Protein AF-A0A1T4MRT7-F1 (afdb_monomer)

Solvent-accessible surface area (backbone atoms only — not comparable to full-atom values): 10245 Å² total; per-residue (Å²): 136,82,89,88,80,88,86,84,88,75,68,72,62,59,55,53,51,51,54,55,52,51,62,65,68,71,64,82,79,72,75,83,68,75,54,68,70,56,38,51,51,45,25,74,75,51,77,41,72,64,36,46,47,61,32,66,77,71,57,81,73,51,102,48,42,47,75,28,47,55,91,71,56,56,69,62,49,41,51,50,53,42,51,28,43,63,68,64,8,32,39,42,36,34,9,27,35,76,45,99,86,70,49,76,43,70,70,28,42,92,77,84,80,55,74,65,59,52,44,71,54,31,61,69,45,43,54,88,84,66,52,71,48,79,48,79,44,73,32,83,52,85,87,38,82,76,50,43,74,25,29,35,41,36,39,41,34,47,61,54,76,92,60,61,75,68,58,70,64,119

Secondary structure (DSSP, 8-state):
--------SSSHHHHHHHHHHHHTTSS--------HHHHHHHHHHS--HHHHHHHHHH---BTTEEEESSPPPHHHHHHHHHHHHHTT-EEEEESEEEPTTS-EEE---S-PPPHHHHHHHHTTTS-TT--EEEEEEE--STT-TTTTT-EEEEEEEPP-GGG-S-----

InterPro domains:
  IPR007421 Schlafen, AlbA_2 domain [PF04326] (63-143)
  IPR038461 Schlafen, AlbA_2 domain superfamily [G3DSA:3.30.950.30] (49-168)

pLDDT: mean 78.86, std 19.44, range [32.16, 96.69]

Sequence (170 aa):
MFFNKEKRGGILLTIKIFIILDHKRMIDIEDDAKPMKDLFYELVTEPTKESFQNFVESTIGEDNIDFKREWIDREELCKLFLAMANSGGGILIFGIAENENGDFEPIGIETLMDSADIQNKIEKYVPASLKYKIYNFCFEDSKYDKLKAKNFQMVLIEDVPEKLPFLSID

Organism: NCBI:txid1121911

Radius of gyration: 26.51 Å; Cα contacts (8 Å, |Δi|>4): 225; chains: 1; bounding box: 105×33×39 Å

Nearest PDB structures (foldseek):
  2xvm-assembly2_B  TM=3.076E-01  e=9.905E-02  Escherichia coli
  2i6g-assembly2_B  TM=3.010E-01  e=1.359E-01  Salmonella enterica subsp. enterica serovar Typhimurium str. LT2
  3m70-assembly1_A  TM=3.177E-01  e=3.736E-01  Haemophilus influenzae
  4dq0-assembly1_A  TM=2.575E-01  e=1.750E-01  Escherichia coli O157:H7 str. Sakai
  4z91-assembly2_G  TM=2.471E-01  e=4.128E+00  Dickeya dadantii 3937

Structure (mmCIF, N/CA/C/O backbone):
data_AF-A0A1T4MRT7-F1
#
_entry.id   AF-A0A1T4MRT7-F1
#
loop_
_atom_site.group_PDB
_atom_site.id
_atom_site.type_symbol
_atom_site.label_atom_id
_atom_site.label_alt_id
_atom_site.label_comp_id
_atom_site.label_asym_id
_atom_site.label_entity_id
_atom_site.label_seq_id
_atom_site.pdbx_PDB_ins_code
_atom_site.Cartn_x
_atom_site.Cartn_y
_atom_site.Cartn_z
_atom_site.occupancy
_atom_site.B_iso_or_equiv
_atom_site.auth_seq_id
_atom_site.auth_comp_id
_atom_site.auth_asym_id
_atom_site.auth_atom_id
_atom_site.pdbx_PDB_model_num
ATOM 1 N N . MET A 1 1 ? 83.863 -21.685 8.196 1.00 38.41 1 MET A N 1
ATOM 2 C CA . MET A 1 1 ? 84.547 -20.413 7.889 1.00 38.41 1 MET A CA 1
ATOM 3 C C . MET A 1 1 ? 83.516 -19.299 8.032 1.00 38.41 1 MET A C 1
ATOM 5 O O . MET A 1 1 ? 82.509 -19.341 7.349 1.00 38.41 1 MET A O 1
ATOM 9 N N . PHE A 1 2 ? 83.722 -18.457 9.046 1.00 32.53 2 PHE A N 1
ATOM 10 C CA . PHE A 1 2 ? 83.248 -17.085 9.283 1.00 32.53 2 PHE A CA 1
ATOM 11 C C . PHE A 1 2 ? 81.942 -16.543 8.655 1.00 32.53 2 PHE A C 1
ATOM 13 O O . PHE A 1 2 ? 81.825 -16.368 7.450 1.00 32.53 2 PHE A O 1
ATOM 20 N N . PHE A 1 3 ? 81.027 -16.176 9.566 1.00 32.16 3 PHE A N 1
ATOM 21 C CA . PHE A 1 3 ? 80.246 -14.931 9.655 1.00 32.16 3 PHE A CA 1
ATOM 22 C C . PHE A 1 3 ? 80.216 -13.979 8.442 1.00 32.16 3 PHE A C 1
ATOM 24 O O . PHE A 1 3 ? 81.239 -13.411 8.072 1.00 32.16 3 PHE A O 1
ATOM 31 N N . ASN A 1 4 ? 79.003 -13.561 8.061 1.00 32.78 4 ASN A N 1
ATOM 32 C CA . ASN A 1 4 ? 78.713 -12.127 8.089 1.00 32.78 4 ASN A CA 1
ATOM 33 C C . ASN A 1 4 ? 77.335 -11.852 8.709 1.00 32.78 4 ASN A C 1
ATOM 35 O O . ASN A 1 4 ? 76.371 -12.591 8.517 1.00 32.78 4 ASN A O 1
ATOM 39 N N . LYS A 1 5 ? 77.318 -10.819 9.543 1.00 40.12 5 LYS A N 1
ATOM 40 C CA . LYS A 1 5 ? 76.326 -10.445 10.540 1.00 40.12 5 LYS A CA 1
ATOM 41 C C . LYS A 1 5 ? 75.582 -9.207 10.019 1.00 40.12 5 LYS A C 1
ATOM 43 O O . LYS A 1 5 ? 76.209 -8.284 9.522 1.00 40.12 5 LYS A O 1
ATOM 48 N N . GLU A 1 6 ? 74.273 -9.176 10.260 1.00 37.00 6 GLU A N 1
ATOM 49 C CA . GLU A 1 6 ? 73.538 -7.976 10.696 1.00 37.00 6 GLU A CA 1
ATOM 50 C C . GLU A 1 6 ? 73.256 -6.835 9.691 1.00 37.00 6 GLU A C 1
ATOM 52 O O . GLU A 1 6 ? 74.056 -5.929 9.502 1.00 37.00 6 GLU A O 1
ATOM 57 N N . LYS A 1 7 ? 72.003 -6.778 9.211 1.00 37.31 7 LYS A N 1
ATOM 58 C CA . LYS A 1 7 ? 71.122 -5.609 9.419 1.00 37.31 7 LYS A CA 1
ATOM 59 C C . LYS A 1 7 ? 69.679 -6.074 9.632 1.00 37.31 7 LYS A C 1
ATOM 61 O O . LYS A 1 7 ? 68.904 -6.254 8.698 1.00 37.31 7 LYS A O 1
ATOM 66 N N . ARG A 1 8 ? 69.330 -6.286 10.904 1.00 46.22 8 ARG A N 1
ATOM 67 C CA . ARG A 1 8 ? 67.945 -6.226 11.386 1.00 46.22 8 ARG A CA 1
ATOM 68 C C . ARG A 1 8 ? 67.560 -4.751 11.510 1.00 46.22 8 ARG A C 1
ATOM 70 O O . ARG A 1 8 ? 68.363 -3.960 11.990 1.00 46.22 8 ARG A O 1
ATOM 77 N N . GLY A 1 9 ? 66.327 -4.416 11.140 1.00 43.44 9 GLY A N 1
ATOM 78 C CA . GLY A 1 9 ? 65.717 -3.111 11.415 1.00 43.44 9 GLY A CA 1
ATOM 79 C C . GLY A 1 9 ? 65.446 -2.308 10.149 1.00 43.44 9 GLY A C 1
ATOM 80 O O . GLY A 1 9 ? 66.286 -1.535 9.711 1.00 43.44 9 GLY A O 1
ATOM 81 N N . GLY A 1 10 ? 64.264 -2.487 9.558 1.00 41.84 10 GLY A N 1
ATOM 82 C CA . GLY A 1 10 ? 63.826 -1.624 8.455 1.00 41.84 10 GLY A CA 1
ATOM 83 C C . GLY A 1 10 ? 62.584 -2.086 7.699 1.00 41.84 10 GLY A C 1
ATOM 84 O O . GLY A 1 10 ? 61.907 -1.260 7.109 1.00 41.84 10 GLY A O 1
ATOM 85 N N . ILE A 1 11 ? 62.238 -3.377 7.745 1.00 40.44 11 ILE A N 1
ATOM 86 C CA . ILE A 1 11 ? 61.137 -3.915 6.919 1.00 40.44 11 ILE A CA 1
ATOM 87 C C . ILE A 1 11 ? 59.848 -4.122 7.735 1.00 40.44 11 ILE A C 1
ATOM 89 O O . ILE A 1 11 ? 58.750 -4.100 7.191 1.00 40.44 11 ILE A O 1
ATOM 93 N N . LEU A 1 12 ? 59.947 -4.238 9.067 1.00 37.41 12 LEU A N 1
ATOM 94 C CA . LEU A 1 12 ? 58.776 -4.484 9.918 1.00 37.41 12 LEU A CA 1
ATOM 95 C C . LEU A 1 12 ? 57.965 -3.214 10.249 1.00 37.41 12 LEU A C 1
ATOM 97 O O . LEU A 1 12 ? 56.791 -3.324 10.591 1.00 37.41 12 LEU A O 1
ATOM 101 N N . LEU A 1 13 ? 58.556 -2.015 10.139 1.00 40.50 13 LEU A N 1
ATOM 102 C CA . LEU A 1 13 ? 57.834 -0.754 10.381 1.00 40.50 13 LEU A CA 1
ATOM 103 C C . LEU A 1 13 ? 56.992 -0.321 9.172 1.00 40.50 13 LEU A C 1
ATOM 105 O O . LEU A 1 13 ? 55.879 0.162 9.358 1.00 40.50 13 LEU A O 1
ATOM 109 N N . THR A 1 14 ? 57.470 -0.557 7.948 1.00 38.84 14 THR A N 1
ATOM 110 C CA . THR A 1 14 ? 56.738 -0.191 6.725 1.00 38.84 14 THR A CA 1
ATOM 111 C C . THR A 1 1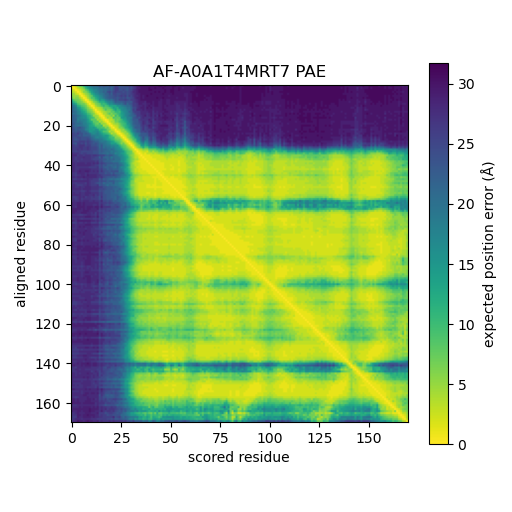4 ? 55.469 -1.028 6.550 1.00 38.84 14 THR A C 1
ATOM 113 O O . THR A 1 14 ? 54.431 -0.489 6.182 1.00 38.84 14 THR A O 1
ATOM 116 N N . ILE A 1 15 ? 55.507 -2.318 6.909 1.00 41.66 15 ILE A N 1
ATOM 117 C CA . ILE A 1 15 ? 54.327 -3.197 6.834 1.00 41.66 15 ILE A CA 1
ATOM 118 C C . ILE A 1 15 ? 53.305 -2.841 7.928 1.00 41.66 15 ILE A C 1
ATOM 120 O O . ILE A 1 15 ? 52.103 -2.862 7.677 1.00 41.66 15 ILE A O 1
ATOM 124 N N . LYS A 1 16 ? 53.755 -2.424 9.122 1.00 38.97 16 LYS A N 1
ATOM 125 C CA . LYS A 1 16 ? 52.843 -1.962 10.183 1.00 38.97 16 LYS A CA 1
ATOM 126 C C . LYS A 1 16 ? 52.133 -0.655 9.824 1.00 38.97 16 LYS A C 1
ATOM 128 O O . LYS A 1 16 ? 50.961 -0.513 10.144 1.00 38.97 16 LYS A O 1
ATOM 133 N N . ILE A 1 17 ? 52.810 0.274 9.149 1.00 39.03 17 ILE A N 1
ATOM 134 C CA . ILE A 1 17 ? 52.194 1.531 8.699 1.00 39.03 17 ILE 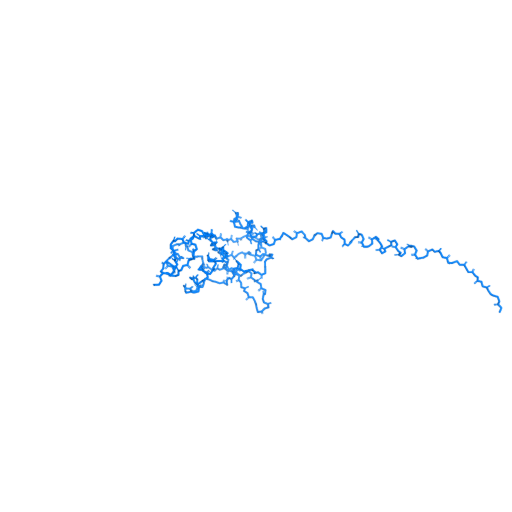A CA 1
ATOM 135 C C . ILE A 1 17 ? 51.171 1.271 7.586 1.00 39.03 17 ILE A C 1
ATOM 137 O O . ILE A 1 17 ? 50.108 1.879 7.620 1.00 39.03 17 ILE A O 1
ATOM 141 N N . PHE A 1 18 ? 51.433 0.331 6.670 1.00 39.06 18 PHE A N 1
ATOM 142 C CA . PHE A 1 18 ? 50.475 -0.025 5.617 1.00 39.06 18 PHE A CA 1
ATOM 143 C C . PHE A 1 18 ? 49.203 -0.664 6.193 1.00 39.06 18 PHE A C 1
ATOM 145 O O . PHE A 1 18 ? 48.112 -0.225 5.866 1.00 39.06 18 PHE A O 1
ATOM 152 N N . ILE A 1 19 ? 49.330 -1.596 7.148 1.00 45.28 19 ILE A N 1
ATOM 153 C CA . ILE A 1 19 ? 48.163 -2.219 7.801 1.00 45.28 19 ILE A CA 1
ATOM 154 C C . ILE A 1 19 ? 47.372 -1.196 8.633 1.00 45.28 19 ILE A C 1
ATOM 156 O O . ILE A 1 19 ? 46.148 -1.236 8.639 1.00 45.28 19 ILE A O 1
ATOM 160 N N . ILE A 1 20 ? 48.036 -0.251 9.309 1.00 48.62 20 ILE A N 1
ATOM 161 C CA . ILE A 1 20 ? 47.340 0.789 10.090 1.00 48.62 20 ILE A CA 1
ATOM 162 C C . ILE A 1 20 ? 46.677 1.836 9.174 1.00 48.62 20 ILE A C 1
ATOM 164 O O . ILE A 1 20 ? 45.614 2.342 9.521 1.00 48.62 20 ILE A O 1
ATOM 168 N N . LEU A 1 21 ? 47.257 2.150 8.008 1.00 44.59 21 LEU A N 1
ATOM 169 C CA . LEU A 1 21 ? 46.643 3.036 7.007 1.00 44.59 21 LEU A CA 1
ATOM 170 C C . LEU A 1 21 ? 45.475 2.372 6.268 1.00 44.59 21 LEU A C 1
ATOM 172 O O . LEU A 1 21 ? 44.489 3.056 6.007 1.00 44.59 21 LEU A O 1
ATOM 176 N N . ASP A 1 22 ? 45.549 1.067 5.992 1.00 46.66 22 ASP A N 1
ATOM 177 C CA . ASP A 1 22 ? 44.431 0.301 5.424 1.00 46.66 22 ASP A CA 1
ATOM 178 C C . ASP A 1 22 ? 43.286 0.151 6.429 1.00 46.66 22 ASP A C 1
ATOM 180 O O . ASP A 1 22 ? 42.127 0.359 6.083 1.00 46.66 22 ASP A O 1
ATOM 184 N N . HIS A 1 23 ? 43.586 -0.077 7.714 1.00 45.00 23 HIS A N 1
ATOM 185 C CA . HIS A 1 23 ? 42.534 -0.167 8.731 1.00 45.00 23 HIS A CA 1
ATOM 186 C C . HIS A 1 23 ? 41.839 1.178 9.000 1.00 45.00 23 HIS A C 1
ATOM 188 O O . HIS A 1 23 ? 40.700 1.199 9.462 1.00 45.00 23 HIS A O 1
ATOM 194 N N . LYS A 1 24 ? 42.5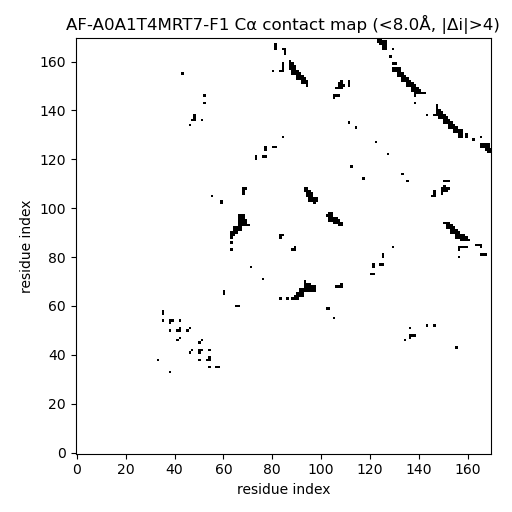08 2.297 8.684 1.00 42.16 24 LYS A N 1
ATOM 195 C CA . LYS A 1 24 ? 41.955 3.659 8.761 1.00 42.16 24 LYS A CA 1
ATOM 196 C C . LYS A 1 24 ? 41.211 4.087 7.485 1.00 42.16 24 LYS A C 1
ATOM 198 O O . LYS A 1 24 ? 40.634 5.165 7.476 1.00 42.16 24 LYS A O 1
ATOM 203 N N . ARG A 1 25 ? 41.223 3.254 6.434 1.00 39.31 25 ARG A N 1
ATOM 204 C CA . ARG A 1 25 ? 40.415 3.372 5.202 1.00 39.31 25 ARG A CA 1
ATOM 205 C C . ARG A 1 25 ? 39.318 2.298 5.112 1.00 39.31 25 ARG A C 1
ATOM 207 O O . ARG A 1 25 ? 38.817 2.018 4.031 1.00 39.31 25 ARG A O 1
ATOM 214 N N . MET A 1 26 ? 38.968 1.676 6.237 1.00 37.62 26 MET A N 1
ATOM 215 C CA . MET A 1 26 ? 37.882 0.689 6.343 1.00 37.62 26 MET A CA 1
ATOM 216 C C . MET A 1 26 ? 36.761 1.138 7.290 1.00 37.62 26 MET A C 1
ATOM 218 O O . MET A 1 26 ? 35.944 0.333 7.721 1.00 37.62 26 MET A O 1
ATOM 222 N N . ILE A 1 27 ? 36.721 2.425 7.619 1.00 47.44 27 ILE A N 1
ATOM 223 C CA . ILE A 1 27 ? 35.601 3.076 8.297 1.00 47.44 27 ILE A CA 1
ATOM 224 C C . ILE A 1 27 ? 35.278 4.274 7.400 1.00 47.44 27 ILE A C 1
ATOM 226 O O . ILE A 1 27 ? 36.211 4.952 6.976 1.00 47.44 27 ILE A O 1
ATOM 230 N N . ASP A 1 28 ? 34.005 4.447 7.058 1.00 42.12 28 ASP A N 1
ATOM 231 C CA . ASP A 1 28 ? 33.447 5.397 6.077 1.00 42.12 28 ASP A CA 1
ATOM 232 C C . ASP A 1 28 ? 33.314 4.863 4.634 1.00 42.12 28 ASP A C 1
ATOM 234 O O . ASP A 1 28 ? 33.520 5.577 3.655 1.00 42.12 28 ASP A O 1
ATOM 238 N N . ILE A 1 29 ? 32.882 3.607 4.481 1.00 47.62 29 ILE A N 1
ATOM 239 C CA . ILE A 1 29 ? 31.761 3.395 3.556 1.00 47.62 29 ILE A CA 1
ATOM 240 C C . ILE A 1 29 ? 30.530 3.559 4.444 1.00 47.62 29 ILE A C 1
ATOM 242 O O . ILE A 1 29 ? 30.073 2.594 5.054 1.00 47.62 29 ILE A O 1
ATOM 246 N N . GLU A 1 30 ? 30.077 4.800 4.630 1.00 48.84 30 GLU A N 1
ATOM 247 C CA . GLU A 1 30 ? 28.680 5.005 4.996 1.00 48.84 30 GLU A CA 1
ATOM 248 C C . GLU A 1 30 ? 27.882 4.395 3.846 1.00 48.84 30 GLU A C 1
ATOM 250 O O . GLU A 1 30 ? 27.901 4.879 2.715 1.00 48.84 30 GLU A O 1
ATOM 255 N N . ASP A 1 31 ? 27.279 3.243 4.118 1.00 50.62 31 ASP A N 1
ATOM 256 C CA . ASP A 1 31 ? 26.139 2.777 3.355 1.00 50.62 31 ASP A CA 1
ATOM 257 C C . ASP A 1 31 ? 25.058 3.839 3.590 1.00 50.62 31 ASP A C 1
ATOM 259 O O . ASP A 1 31 ? 24.351 3.809 4.593 1.00 50.62 31 ASP A O 1
ATOM 263 N N . ASP A 1 32 ? 25.015 4.856 2.726 1.00 54.06 32 ASP A N 1
ATOM 264 C CA . ASP A 1 32 ? 24.070 5.990 2.738 1.00 54.06 32 ASP A CA 1
ATOM 265 C C . ASP A 1 32 ? 22.623 5.522 2.426 1.00 54.06 32 ASP A C 1
ATOM 267 O O . ASP A 1 32 ? 21.778 6.259 1.915 1.00 54.06 32 ASP A O 1
ATOM 271 N N . ALA A 1 33 ? 22.332 4.243 2.678 1.00 63.75 33 ALA A N 1
ATOM 272 C CA . ALA A 1 33 ? 21.019 3.653 2.573 1.00 63.75 33 ALA A CA 1
ATOM 273 C C . ALA A 1 33 ? 20.158 4.205 3.711 1.00 63.75 33 ALA A C 1
ATOM 275 O O . ALA A 1 33 ? 20.373 3.905 4.891 1.00 63.75 33 ALA A O 1
ATOM 276 N N . LYS A 1 34 ? 19.164 5.026 3.354 1.00 73.94 34 LYS A N 1
ATOM 277 C CA . LYS A 1 34 ? 18.173 5.510 4.317 1.00 73.94 34 LYS A CA 1
ATOM 278 C C . LYS A 1 34 ? 17.550 4.317 5.057 1.00 73.94 34 LYS A C 1
ATOM 280 O O . LYS A 1 34 ? 17.116 3.365 4.403 1.00 73.94 34 LYS A O 1
ATOM 285 N N . PRO A 1 35 ? 17.452 4.361 6.397 1.00 83.00 35 PRO A N 1
ATOM 286 C CA . PRO A 1 35 ? 16.748 3.344 7.164 1.00 83.00 35 PRO A CA 1
ATOM 287 C C . PRO A 1 35 ? 15.327 3.117 6.633 1.00 83.00 35 PRO A C 1
ATOM 289 O O . PRO A 1 35 ? 14.630 4.071 6.289 1.00 83.00 35 PRO A O 1
ATOM 292 N N . MET A 1 36 ? 14.854 1.867 6.639 1.00 82.44 36 MET A N 1
ATOM 293 C CA . MET A 1 36 ? 13.516 1.522 6.130 1.00 82.44 36 MET A CA 1
ATOM 294 C C . MET A 1 36 ? 12.396 2.349 6.774 1.00 82.44 36 MET A C 1
ATOM 296 O O . MET A 1 36 ? 11.469 2.793 6.102 1.00 82.44 36 MET A O 1
ATOM 300 N N . LYS A 1 37 ? 12.522 2.631 8.074 1.00 83.12 37 LYS A N 1
ATOM 301 C CA . LYS A 1 37 ? 11.575 3.476 8.814 1.00 83.12 37 LYS A CA 1
ATOM 302 C C . LYS A 1 37 ? 11.494 4.902 8.273 1.00 83.12 37 LYS A C 1
ATOM 304 O O . LYS A 1 37 ? 10.406 5.471 8.270 1.00 83.12 37 LYS A O 1
ATOM 309 N N . ASP A 1 38 ? 12.608 5.455 7.804 1.00 86.75 38 ASP A N 1
ATOM 310 C CA . ASP A 1 38 ? 12.650 6.805 7.243 1.00 86.75 38 ASP A CA 1
ATOM 311 C C . ASP A 1 38 ? 11.991 6.815 5.862 1.00 86.75 38 ASP A C 1
ATOM 313 O O . ASP A 1 38 ? 11.159 7.676 5.589 1.00 86.75 38 ASP A O 1
ATOM 317 N N . LEU A 1 39 ? 12.265 5.803 5.029 1.00 87.94 39 LEU A N 1
ATOM 318 C CA . LEU A 1 39 ? 11.595 5.625 3.735 1.00 87.94 39 LEU A CA 1
ATOM 319 C C . LEU A 1 39 ? 10.084 5.425 3.890 1.00 87.94 39 LEU A C 1
ATOM 321 O O . LEU A 1 39 ? 9.301 6.020 3.151 1.00 87.94 39 LEU A O 1
ATOM 325 N N . PHE A 1 40 ? 9.666 4.620 4.869 1.00 88.00 40 PHE A N 1
ATOM 326 C CA . PHE A 1 40 ? 8.258 4.438 5.206 1.00 88.00 40 PHE A CA 1
ATOM 327 C C . PHE A 1 40 ? 7.624 5.762 5.640 1.00 88.00 40 PHE A C 1
ATOM 329 O O . PHE A 1 40 ? 6.582 6.142 5.109 1.00 88.00 40 PHE A O 1
ATOM 336 N N . TYR A 1 41 ? 8.263 6.494 6.561 1.00 88.38 41 TYR A N 1
ATOM 337 C CA . TYR A 1 41 ? 7.768 7.783 7.044 1.00 88.38 41 TYR A CA 1
ATOM 338 C C . TYR A 1 41 ? 7.645 8.818 5.916 1.00 88.38 41 TYR A C 1
ATOM 340 O O . TYR A 1 41 ? 6.630 9.513 5.826 1.00 88.38 41 TYR A O 1
ATOM 348 N N . GLU A 1 42 ? 8.641 8.895 5.033 1.00 91.06 42 GLU A N 1
ATOM 349 C CA . GLU A 1 42 ? 8.618 9.744 3.840 1.00 91.06 42 GLU A CA 1
ATOM 350 C C . GLU A 1 42 ? 7.457 9.367 2.913 1.00 91.06 42 GLU A C 1
ATOM 352 O O . GLU A 1 42 ? 6.690 10.243 2.513 1.00 91.06 42 GLU A O 1
ATOM 357 N N . LEU A 1 43 ? 7.268 8.074 2.626 1.00 92.44 43 LEU A N 1
ATOM 358 C CA . LEU A 1 43 ? 6.191 7.594 1.761 1.00 92.44 43 LEU A CA 1
ATOM 359 C C . LEU A 1 43 ? 4.799 7.908 2.328 1.00 92.44 43 LEU A C 1
ATOM 361 O O . LEU A 1 43 ? 3.928 8.359 1.586 1.00 92.44 43 LEU A O 1
ATOM 365 N N . VAL A 1 44 ? 4.564 7.682 3.625 1.00 90.38 44 VAL A N 1
ATOM 366 C CA . VAL A 1 44 ? 3.235 7.910 4.226 1.00 90.38 44 VAL A CA 1
ATOM 367 C C . VAL A 1 44 ? 2.933 9.390 4.465 1.00 90.38 44 VAL A C 1
ATOM 369 O O . VAL A 1 44 ? 1.764 9.779 4.445 1.00 90.38 44 VAL A O 1
ATOM 372 N N . THR A 1 45 ? 3.964 10.217 4.671 1.00 90.12 45 THR A N 1
ATOM 373 C CA . THR A 1 45 ? 3.817 11.670 4.858 1.00 90.12 45 THR A CA 1
ATOM 374 C C . THR A 1 45 ? 3.642 12.384 3.521 1.00 90.12 45 THR A C 1
ATOM 376 O O . THR A 1 45 ? 2.760 13.234 3.388 1.00 90.12 45 THR A O 1
ATOM 379 N N . GLU A 1 46 ? 4.456 12.029 2.524 1.00 91.69 46 GLU A N 1
ATOM 380 C CA . GLU A 1 46 ? 4.463 12.645 1.198 1.00 91.69 46 GLU A CA 1
ATOM 381 C C . GLU A 1 46 ? 4.530 11.568 0.091 1.00 91.69 46 GLU A C 1
ATOM 383 O O . GLU A 1 46 ? 5.599 11.278 -0.459 1.00 91.69 46 GLU A O 1
ATOM 388 N N . PRO A 1 47 ? 3.383 10.951 -0.261 1.00 92.75 47 PRO A N 1
ATOM 389 C CA . PRO A 1 47 ? 3.308 9.866 -1.238 1.00 92.75 47 PRO A CA 1
ATOM 390 C C . PRO A 1 47 ? 3.453 10.393 -2.671 1.00 92.75 47 PRO A C 1
ATOM 392 O O . PRO A 1 47 ? 2.481 10.669 -3.377 1.00 92.75 47 PRO A O 1
ATOM 395 N N . THR A 1 48 ? 4.699 10.522 -3.113 1.00 93.50 48 THR A N 1
ATOM 396 C CA . THR A 1 48 ? 5.102 10.942 -4.457 1.00 93.50 48 THR A CA 1
ATOM 397 C C . THR A 1 48 ? 5.655 9.752 -5.233 1.00 93.50 48 THR A C 1
ATOM 399 O O . THR A 1 48 ? 5.964 8.705 -4.671 1.00 93.50 48 THR A O 1
ATOM 402 N N . LYS A 1 49 ? 5.816 9.901 -6.553 1.00 91.62 49 LYS A N 1
ATOM 403 C CA . LYS A 1 49 ? 6.461 8.862 -7.376 1.00 91.62 49 LYS A CA 1
ATOM 404 C C . LYS A 1 49 ? 7.895 8.567 -6.920 1.00 91.62 49 LYS A C 1
ATOM 406 O O . LYS A 1 49 ? 8.328 7.427 -7.018 1.00 91.62 49 LYS A O 1
ATOM 411 N N . GLU A 1 50 ? 8.607 9.583 -6.434 1.00 90.25 50 GLU A N 1
ATOM 412 C CA . GLU A 1 50 ? 9.985 9.465 -5.949 1.00 90.25 50 GLU A CA 1
ATOM 413 C C . GLU A 1 50 ? 10.045 8.744 -4.600 1.00 90.25 50 GLU A C 1
ATOM 415 O O . GLU A 1 50 ? 10.779 7.767 -4.474 1.00 90.25 50 GLU A O 1
ATOM 420 N N . SER A 1 51 ? 9.227 9.149 -3.620 1.00 91.31 51 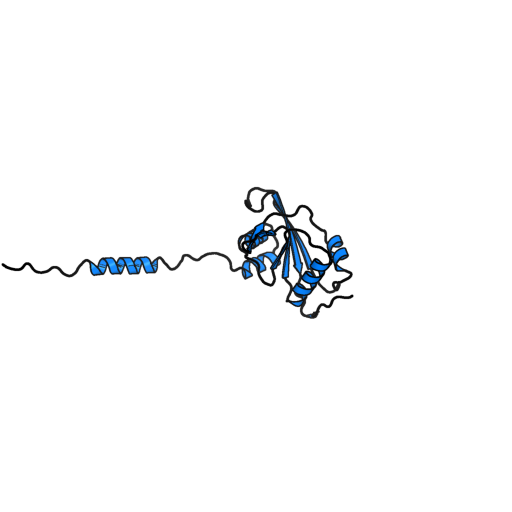SER A N 1
ATOM 421 C CA . SER A 1 51 ? 9.194 8.464 -2.319 1.00 91.31 51 SER A CA 1
ATOM 422 C C . SER A 1 51 ? 8.727 7.013 -2.452 1.00 91.31 51 SER A C 1
ATOM 424 O O . SER A 1 51 ? 9.301 6.126 -1.824 1.00 91.31 51 SER A O 1
ATOM 426 N N . PHE A 1 52 ? 7.769 6.742 -3.345 1.00 93.06 52 PHE A N 1
ATOM 427 C CA . PHE A 1 52 ? 7.349 5.379 -3.672 1.00 93.06 52 PHE A CA 1
ATOM 428 C C . PHE A 1 52 ? 8.467 4.556 -4.315 1.00 93.06 52 PHE A C 1
ATOM 430 O O . PHE A 1 52 ? 8.683 3.415 -3.915 1.00 93.06 52 PHE A O 1
ATOM 437 N N . GLN A 1 53 ? 9.194 5.113 -5.290 1.00 89.75 53 GLN A N 1
ATOM 438 C CA . GLN A 1 53 ? 10.313 4.405 -5.910 1.00 89.75 53 GLN A CA 1
ATOM 439 C C . GLN A 1 53 ? 11.380 4.050 -4.874 1.00 89.75 53 GLN A C 1
ATOM 441 O O . GLN A 1 53 ? 11.750 2.882 -4.768 1.00 89.75 53 GLN A O 1
ATOM 446 N N . ASN A 1 54 ? 11.841 5.043 -4.107 1.00 88.69 54 ASN A N 1
ATOM 447 C CA . ASN A 1 54 ? 12.884 4.851 -3.103 1.00 88.69 54 ASN A CA 1
ATOM 448 C C . ASN A 1 54 ? 12.487 3.761 -2.101 1.00 88.69 54 ASN A C 1
ATOM 450 O O . ASN A 1 54 ? 13.310 2.931 -1.721 1.00 88.69 54 ASN A O 1
ATOM 454 N N . PHE A 1 55 ? 11.211 3.731 -1.716 1.00 90.12 55 PHE A N 1
ATOM 455 C CA . PHE A 1 55 ? 10.665 2.713 -0.833 1.00 90.12 55 PHE A CA 1
ATOM 456 C C . PHE A 1 55 ? 10.656 1.309 -1.465 1.00 90.12 55 PHE A C 1
ATOM 458 O O . PHE A 1 55 ? 11.209 0.375 -0.888 1.00 90.12 55 PHE A O 1
ATOM 465 N N . VAL A 1 56 ? 10.077 1.149 -2.661 1.00 88.25 56 VAL A N 1
ATOM 466 C CA . VAL A 1 56 ? 9.949 -0.161 -3.332 1.00 88.25 56 VAL A CA 1
ATOM 467 C C . VAL A 1 56 ? 11.304 -0.753 -3.717 1.00 88.25 56 VAL A C 1
ATOM 469 O O . VAL A 1 56 ? 11.474 -1.966 -3.672 1.00 88.25 56 VAL A O 1
ATOM 472 N N . GLU A 1 57 ? 12.282 0.076 -4.084 1.00 84.12 57 GLU A N 1
ATOM 473 C CA . GLU A 1 57 ? 13.623 -0.399 -4.447 1.00 84.12 57 GLU A CA 1
ATOM 474 C C . GLU A 1 57 ? 14.469 -0.818 -3.239 1.00 84.12 57 GLU A C 1
ATOM 476 O O . GLU A 1 57 ? 15.415 -1.587 -3.414 1.00 84.12 57 GLU A O 1
ATOM 481 N N . SER A 1 58 ? 14.128 -0.345 -2.037 1.00 78.69 58 SER A N 1
ATOM 482 C CA . SER A 1 58 ? 14.918 -0.574 -0.822 1.00 78.69 58 SER A CA 1
ATOM 483 C C . SER A 1 58 ? 14.335 -1.640 0.103 1.00 78.69 58 SER A C 1
ATOM 485 O O . SER A 1 58 ? 15.007 -2.048 1.049 1.00 78.69 58 SER A O 1
ATOM 487 N N . THR A 1 59 ? 13.078 -2.048 -0.094 1.00 72.31 59 THR A N 1
ATOM 488 C CA . THR A 1 59 ? 12.374 -2.868 0.896 1.00 72.31 59 THR A CA 1
ATOM 489 C C . THR A 1 59 ? 12.369 -4.359 0.599 1.00 72.31 59 THR A C 1
ATOM 491 O O . THR A 1 59 ? 12.391 -4.796 -0.548 1.00 72.31 59 THR A O 1
ATOM 494 N N . ILE A 1 60 ? 12.306 -5.128 1.684 1.00 65.75 60 ILE A N 1
ATOM 495 C CA . ILE A 1 60 ? 12.282 -6.596 1.711 1.00 65.75 60 ILE A CA 1
ATOM 496 C C . ILE A 1 60 ? 10.990 -7.138 2.349 1.00 65.75 60 ILE A 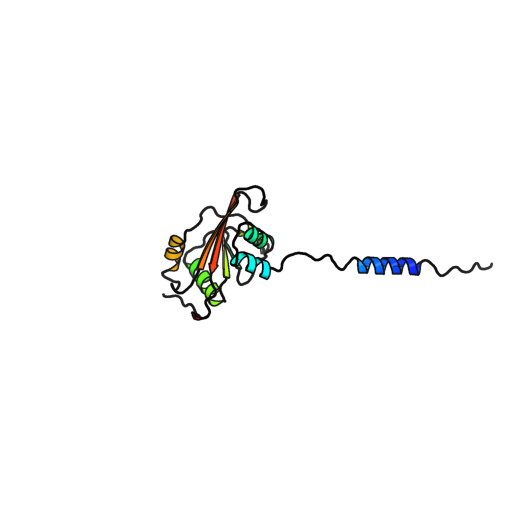C 1
ATOM 498 O O . ILE A 1 60 ? 10.950 -8.295 2.747 1.00 65.75 60 ILE A O 1
ATOM 502 N N . GLY A 1 61 ? 9.949 -6.304 2.465 1.00 61.69 61 GLY A N 1
ATOM 503 C CA . GLY A 1 61 ? 8.732 -6.616 3.224 1.00 61.69 61 GLY A CA 1
ATOM 504 C C . GLY A 1 61 ? 8.950 -6.486 4.738 1.00 61.69 61 GLY A C 1
ATOM 505 O O . GLY A 1 61 ? 9.974 -6.909 5.269 1.00 61.69 61 GLY A O 1
ATOM 506 N N . GLU A 1 62 ? 7.998 -5.878 5.450 1.00 70.00 62 GLU A N 1
ATOM 507 C CA . GLU A 1 62 ? 7.992 -5.808 6.923 1.00 70.00 62 GLU A CA 1
ATOM 508 C C . GLU A 1 62 ? 6.582 -6.097 7.460 1.00 70.00 62 GLU A C 1
ATOM 510 O O . GLU A 1 62 ? 5.613 -6.043 6.711 1.00 70.00 62 GLU A O 1
ATOM 515 N N . ASP A 1 63 ? 6.438 -6.317 8.771 1.00 70.25 63 ASP A N 1
ATOM 516 C CA . ASP A 1 63 ? 5.166 -6.693 9.417 1.00 70.25 63 ASP A CA 1
ATOM 517 C C . ASP A 1 63 ? 3.979 -5.742 9.121 1.00 70.25 63 ASP A C 1
ATOM 519 O O . ASP A 1 63 ? 2.826 -6.171 9.139 1.00 70.25 63 ASP A O 1
ATOM 523 N N . ASN A 1 64 ? 4.245 -4.463 8.817 1.00 82.06 64 ASN A N 1
ATOM 524 C CA . ASN A 1 64 ? 3.225 -3.439 8.523 1.00 82.06 64 ASN A CA 1
ATOM 525 C C . ASN A 1 64 ? 3.118 -3.085 7.027 1.00 82.06 64 ASN A C 1
ATOM 527 O O . ASN A 1 64 ? 2.468 -2.099 6.662 1.00 82.06 64 ASN A O 1
ATOM 531 N N . ILE A 1 65 ? 3.798 -3.843 6.167 1.00 89.38 65 ILE A N 1
ATOM 532 C CA . ILE A 1 65 ? 3.884 -3.624 4.725 1.00 89.38 65 ILE A CA 1
ATOM 533 C C . ILE A 1 65 ? 3.563 -4.949 4.042 1.00 89.38 65 ILE A C 1
ATOM 535 O O . ILE A 1 65 ? 4.343 -5.891 4.119 1.00 89.38 65 ILE A O 1
ATOM 539 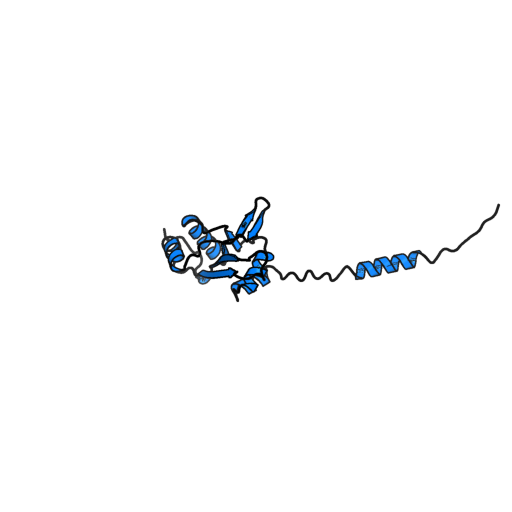N N . ASP A 1 66 ? 2.441 -5.008 3.334 1.00 91.50 66 ASP A N 1
ATOM 540 C CA . ASP A 1 66 ? 2.074 -6.199 2.570 1.00 91.50 66 ASP A CA 1
ATOM 541 C C . ASP A 1 66 ? 2.113 -5.913 1.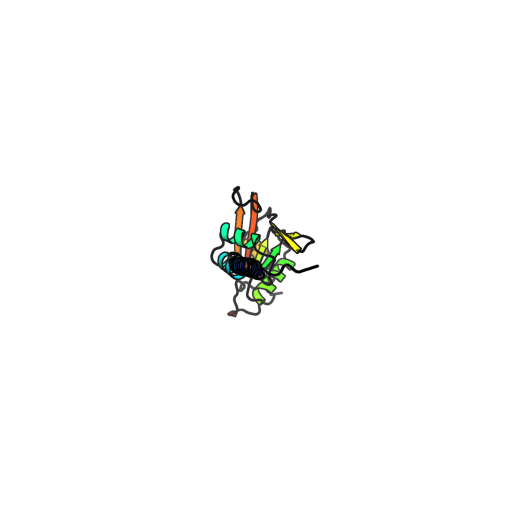067 1.00 91.50 66 ASP A C 1
ATOM 543 O O . ASP A 1 66 ? 1.660 -4.861 0.593 1.00 91.50 66 ASP A O 1
ATOM 547 N N . PHE A 1 67 ? 2.660 -6.865 0.313 1.00 92.81 67 PHE A N 1
ATOM 548 C CA . PHE A 1 67 ? 2.813 -6.779 -1.133 1.00 92.81 67 PHE A CA 1
ATOM 549 C C . PHE A 1 67 ? 1.879 -7.744 -1.828 1.00 92.81 67 PHE A C 1
ATOM 551 O O . PHE A 1 67 ? 1.807 -8.928 -1.505 1.00 92.81 67 PHE A O 1
ATOM 558 N N . LYS A 1 68 ? 1.173 -7.240 -2.838 1.00 94.25 68 LYS A N 1
ATOM 559 C CA . LYS A 1 68 ? 0.299 -8.057 -3.668 1.00 94.25 68 LYS A CA 1
ATOM 560 C C . LYS A 1 68 ? 0.610 -7.849 -5.131 1.00 94.25 68 LYS A C 1
ATOM 562 O O . LYS A 1 68 ? 0.754 -6.728 -5.622 1.00 94.25 68 LYS A O 1
ATOM 567 N N . ARG A 1 69 ? 0.627 -8.966 -5.851 1.00 94.88 69 ARG A N 1
ATOM 568 C CA . ARG A 1 69 ? 0.770 -8.985 -7.304 1.00 94.88 69 ARG A CA 1
ATOM 569 C C . ARG A 1 69 ? -0.339 -8.167 -7.967 1.00 94.88 69 ARG A C 1
ATOM 571 O O . ARG A 1 69 ? -0.072 -7.330 -8.820 1.00 94.88 69 ARG A O 1
ATOM 578 N N . GLU A 1 70 ? -1.573 -8.410 -7.543 1.00 95.62 70 GLU A N 1
ATOM 579 C CA . GLU A 1 70 ? -2.798 -7.853 -8.107 1.00 95.62 70 GLU A CA 1
ATOM 580 C C . GLU A 1 70 ? -3.871 -7.689 -7.024 1.00 95.62 70 GLU A C 1
ATOM 582 O O . GLU A 1 70 ? -3.687 -8.104 -5.878 1.00 95.62 70 GLU A O 1
ATOM 587 N N . TRP A 1 71 ? -4.993 -7.067 -7.385 1.00 95.38 71 TRP A N 1
ATOM 588 C CA . TRP A 1 71 ? -6.130 -6.920 -6.485 1.00 95.38 71 TRP A CA 1
ATOM 589 C C . TRP A 1 71 ? -6.688 -8.278 -6.060 1.00 95.38 71 TRP A C 1
ATOM 591 O O . TRP A 1 71 ? -7.177 -9.052 -6.879 1.00 95.38 71 TRP A O 1
ATOM 601 N N . ILE A 1 72 ? -6.667 -8.515 -4.754 1.00 94.25 72 ILE A N 1
ATOM 602 C CA . ILE A 1 72 ? -7.174 -9.731 -4.120 1.00 94.25 72 ILE A CA 1
ATOM 603 C C . ILE A 1 72 ? -8.702 -9.734 -3.995 1.00 94.25 72 ILE A C 1
ATOM 605 O O . ILE A 1 72 ? -9.397 -8.727 -4.221 1.00 94.25 72 ILE A O 1
ATOM 609 N N . ASP A 1 73 ? -9.232 -10.899 -3.630 1.00 93.50 73 ASP A N 1
ATOM 610 C CA . ASP A 1 73 ? -10.655 -11.063 -3.386 1.00 93.50 73 ASP A CA 1
ATOM 611 C C . ASP A 1 73 ? -11.131 -10.285 -2.148 1.00 93.50 73 ASP A C 1
ATOM 613 O O . ASP A 1 73 ? -10.362 -9.738 -1.355 1.00 93.50 73 ASP A O 1
ATOM 617 N N . ARG A 1 74 ? -12.456 -10.196 -2.011 1.00 92.56 74 ARG A N 1
ATOM 618 C CA . ARG A 1 74 ? -13.095 -9.437 -0.936 1.00 92.56 74 ARG A CA 1
ATOM 619 C C . ARG A 1 74 ? -12.707 -9.953 0.448 1.00 92.56 74 ARG A C 1
ATOM 621 O O . ARG A 1 74 ? -12.491 -9.140 1.342 1.00 92.56 74 ARG A O 1
ATOM 628 N N . GLU A 1 75 ? -12.717 -11.264 0.647 1.00 92.25 75 GLU A N 1
ATOM 629 C CA . GLU A 1 75 ? -12.537 -11.859 1.968 1.00 92.25 75 GLU A CA 1
ATOM 630 C C . GLU A 1 75 ? -11.105 -11.657 2.453 1.00 92.25 75 GLU A C 1
ATOM 632 O O . GLU A 1 75 ? -10.893 -11.262 3.601 1.00 92.25 75 GLU A O 1
ATOM 637 N N . GLU A 1 76 ? -10.129 -11.877 1.571 1.00 93.88 76 GLU A N 1
ATOM 638 C CA . GLU A 1 76 ? -8.721 -11.626 1.863 1.00 93.88 76 GLU A CA 1
ATOM 639 C C . GLU A 1 76 ? -8.472 -10.136 2.133 1.00 93.88 76 GLU A C 1
ATOM 641 O O . GLU A 1 76 ? -7.851 -9.788 3.140 1.00 93.88 76 GLU A O 1
ATOM 646 N N . LEU A 1 77 ? -9.048 -9.245 1.315 1.00 94.38 77 LEU A N 1
ATOM 647 C CA . LEU A 1 77 ? -8.931 -7.797 1.505 1.00 94.38 77 LEU A CA 1
ATOM 648 C C . LEU A 1 77 ? -9.468 -7.348 2.869 1.00 94.38 77 LEU A C 1
ATOM 650 O O . LEU A 1 77 ? -8.809 -6.586 3.574 1.00 94.38 77 LEU A O 1
ATOM 654 N N . CYS A 1 78 ? -10.646 -7.836 3.269 1.00 93.75 78 CYS A N 1
ATOM 655 C CA . CYS A 1 78 ? -11.243 -7.486 4.559 1.00 93.75 78 CYS A CA 1
ATOM 656 C C . CYS A 1 78 ? -10.386 -7.975 5.734 1.00 93.75 78 CYS A C 1
ATOM 658 O O . CYS A 1 78 ? -10.215 -7.245 6.712 1.00 93.75 78 CYS A O 1
ATOM 660 N N . LYS A 1 79 ? -9.825 -9.189 5.638 1.00 93.06 79 LYS A N 1
ATOM 661 C CA . LYS A 1 79 ? -8.929 -9.745 6.663 1.00 93.06 79 LYS A CA 1
ATOM 662 C C . LYS A 1 79 ? -7.674 -8.893 6.824 1.00 93.06 79 LYS A C 1
ATOM 664 O O . LYS A 1 79 ? -7.336 -8.557 7.955 1.00 93.06 79 LYS A O 1
ATOM 669 N N . LEU A 1 80 ? -7.031 -8.502 5.723 1.00 93.50 80 LEU A N 1
ATOM 670 C CA . LEU A 1 80 ? -5.841 -7.646 5.764 1.00 93.50 80 LEU A CA 1
ATOM 671 C C . LEU A 1 80 ? -6.150 -6.263 6.338 1.00 93.50 80 LEU A C 1
ATOM 673 O O . LEU A 1 80 ? -5.423 -5.795 7.210 1.00 93.50 80 LEU A O 1
ATOM 677 N N . PHE A 1 81 ? -7.266 -5.645 5.936 1.00 93.62 81 PHE A N 1
ATOM 678 C CA . PHE A 1 81 ? -7.689 -4.350 6.479 1.00 93.62 81 PHE A CA 1
ATOM 679 C C . PHE A 1 81 ? -7.850 -4.392 7.999 1.00 93.62 81 PHE A C 1
ATOM 681 O O . PHE A 1 81 ? -7.331 -3.528 8.704 1.00 93.62 81 PHE A O 1
ATOM 688 N N . LEU A 1 82 ? -8.554 -5.407 8.509 1.00 91.94 82 LEU A N 1
ATOM 689 C CA . LEU A 1 82 ? -8.757 -5.580 9.945 1.00 91.94 82 LEU A CA 1
ATOM 690 C C . LEU A 1 82 ? -7.450 -5.917 10.670 1.00 91.94 82 LEU A C 1
ATOM 692 O O . LEU A 1 82 ? -7.210 -5.381 11.750 1.00 91.94 82 LEU A O 1
ATOM 696 N N . ALA A 1 83 ? -6.610 -6.785 10.101 1.00 91.50 83 ALA A N 1
ATOM 697 C CA . ALA A 1 83 ? -5.335 -7.171 10.698 1.00 91.50 83 ALA A CA 1
ATOM 698 C C . ALA A 1 83 ? -4.401 -5.964 10.854 1.00 91.50 83 ALA A C 1
ATOM 700 O O . ALA A 1 83 ? -3.905 -5.717 11.953 1.00 91.50 83 ALA A O 1
ATOM 701 N N . MET A 1 84 ? -4.233 -5.173 9.792 1.00 92.44 84 MET A N 1
ATOM 702 C CA . MET A 1 84 ? -3.393 -3.975 9.813 1.00 92.44 84 MET A CA 1
ATOM 703 C C . MET A 1 84 ? -3.969 -2.910 10.746 1.00 92.44 84 MET A C 1
ATOM 705 O O . MET A 1 84 ? -3.267 -2.412 11.619 1.00 92.44 84 MET A O 1
ATOM 709 N N . ALA A 1 85 ? -5.269 -2.608 10.656 1.00 91.19 85 ALA A N 1
ATOM 710 C CA . ALA A 1 85 ? -5.878 -1.607 11.534 1.00 91.19 85 ALA A CA 1
ATOM 711 C C . ALA A 1 85 ? -5.771 -1.973 13.022 1.00 91.19 85 ALA A C 1
ATOM 713 O O . ALA A 1 85 ? -5.600 -1.088 13.852 1.00 91.19 85 ALA A O 1
ATOM 714 N N . ASN A 1 86 ? -5.826 -3.265 13.363 1.00 89.06 86 ASN A N 1
ATOM 715 C CA . ASN A 1 86 ? -5.641 -3.743 14.735 1.00 89.06 86 ASN A CA 1
ATOM 716 C C . ASN A 1 86 ? -4.176 -3.812 15.193 1.00 89.06 86 ASN A C 1
ATOM 718 O O . ASN A 1 86 ? -3.933 -4.000 16.384 1.00 89.06 86 ASN A O 1
ATOM 722 N N . SER A 1 87 ? -3.220 -3.652 14.277 1.00 88.00 87 SER A N 1
ATOM 723 C CA . SER A 1 87 ? -1.778 -3.753 14.545 1.00 88.00 87 SER A CA 1
ATOM 724 C C . SER A 1 87 ? -1.060 -2.399 14.500 1.00 88.00 87 SER A C 1
ATOM 726 O O . SER A 1 87 ? 0.166 -2.356 14.513 1.00 88.00 87 SER A O 1
ATOM 728 N N . GLY A 1 88 ? -1.809 -1.290 14.492 1.00 86.88 88 GLY A N 1
ATOM 729 C CA . GLY A 1 88 ? -1.250 0.064 14.400 1.00 86.88 88 GLY A CA 1
ATOM 730 C C . GLY A 1 88 ? -1.206 0.621 12.975 1.00 86.88 88 GLY A C 1
ATOM 731 O O . GLY A 1 88 ? -0.386 1.485 12.675 1.00 86.88 88 GLY A O 1
ATOM 732 N N . GLY A 1 89 ? -2.071 0.127 12.087 1.00 90.62 89 GLY A N 1
ATOM 733 C CA . GLY A 1 89 ? -2.123 0.532 10.685 1.00 90.62 89 GLY A CA 1
ATOM 734 C C . GLY A 1 89 ? -1.111 -0.208 9.812 1.00 90.62 89 GLY A C 1
ATOM 735 O O . GLY A 1 89 ? -0.543 -1.226 10.200 1.00 90.62 89 GLY A O 1
ATOM 736 N N . GLY A 1 90 ? -0.920 0.285 8.591 1.00 91.94 90 GLY A N 1
ATOM 737 C CA . GLY A 1 90 ? 0.011 -0.314 7.637 1.00 91.94 90 GLY A CA 1
ATOM 738 C C . GLY A 1 90 ? -0.231 0.143 6.207 1.00 91.94 90 GLY A C 1
ATOM 739 O O . GLY A 1 90 ? -1.139 0.934 5.934 1.00 91.94 90 GLY A O 1
ATOM 740 N N . ILE A 1 91 ? 0.585 -0.361 5.286 1.00 93.44 91 ILE A N 1
ATOM 741 C CA . ILE A 1 91 ? 0.404 -0.135 3.853 1.00 93.44 91 ILE A CA 1
ATOM 742 C C . ILE A 1 91 ? 0.265 -1.459 3.110 1.00 93.44 91 ILE A C 1
ATOM 744 O O . ILE A 1 91 ? 0.994 -2.416 3.352 1.00 93.44 91 ILE A O 1
ATOM 748 N N . LEU A 1 92 ? -0.669 -1.483 2.168 1.00 94.25 92 LEU A N 1
ATOM 749 C CA . LEU A 1 92 ? -0.848 -2.562 1.207 1.00 94.25 92 LEU A CA 1
ATOM 750 C C . LEU A 1 92 ? -0.496 -2.019 -0.176 1.00 94.25 92 LEU A C 1
ATOM 752 O O . LEU A 1 92 ? -1.115 -1.052 -0.628 1.00 94.25 92 LEU A O 1
ATOM 756 N N . ILE A 1 93 ? 0.498 -2.608 -0.838 1.00 95.12 93 ILE A N 1
ATOM 757 C CA . ILE A 1 93 ? 0.963 -2.157 -2.154 1.00 95.12 93 ILE A CA 1
ATOM 758 C C . ILE A 1 93 ? 0.689 -3.231 -3.204 1.00 95.12 93 ILE A C 1
ATOM 760 O O . ILE A 1 93 ? 1.158 -4.365 -3.112 1.00 95.12 93 ILE A O 1
ATOM 764 N N . PHE A 1 94 ? -0.041 -2.834 -4.241 1.00 96.31 94 PHE A N 1
ATOM 765 C CA . PHE A 1 94 ? -0.389 -3.659 -5.388 1.00 96.31 94 PHE A CA 1
ATOM 766 C C . PHE A 1 94 ? 0.543 -3.402 -6.576 1.00 96.31 94 PHE A C 1
ATOM 768 O O . PHE A 1 94 ? 0.903 -2.257 -6.867 1.00 96.31 94 PHE A O 1
ATOM 775 N N . GLY A 1 95 ? 0.867 -4.471 -7.302 1.00 95.19 95 GLY A N 1
ATOM 776 C CA . GLY A 1 95 ? 1.764 -4.465 -8.460 1.00 95.19 95 GLY A CA 1
ATOM 777 C C . GLY A 1 95 ? 3.169 -4.953 -8.139 1.00 95.19 95 GLY A C 1
ATOM 778 O O . GLY A 1 95 ? 4.084 -4.716 -8.925 1.00 95.19 95 GLY A O 1
ATOM 779 N N . ILE A 1 96 ? 3.357 -5.617 -7.000 1.00 93.38 96 ILE A N 1
ATOM 780 C CA . ILE A 1 96 ? 4.640 -6.181 -6.579 1.00 93.38 96 ILE A CA 1
ATOM 781 C C . ILE A 1 96 ? 4.448 -7.686 -6.394 1.00 93.38 96 ILE A C 1
ATOM 783 O O . ILE A 1 96 ? 3.601 -8.122 -5.620 1.00 93.38 96 ILE A O 1
ATOM 787 N N . ALA A 1 97 ? 5.187 -8.478 -7.163 1.00 92.25 97 ALA A N 1
ATOM 788 C CA . ALA A 1 97 ? 5.186 -9.930 -7.073 1.00 92.25 97 ALA A CA 1
ATOM 789 C C . ALA A 1 97 ? 6.257 -10.392 -6.086 1.00 92.25 97 ALA A C 1
ATOM 791 O O . ALA A 1 97 ? 7.389 -9.928 -6.148 1.00 92.25 97 ALA A O 1
ATOM 792 N N . GLU A 1 98 ? 5.911 -11.331 -5.217 1.00 88.56 98 GLU A N 1
ATOM 793 C CA . GLU A 1 98 ? 6.885 -12.080 -4.429 1.00 88.56 98 GLU A CA 1
ATOM 794 C C . GLU A 1 98 ? 7.326 -13.307 -5.239 1.00 88.56 98 GLU A C 1
ATOM 796 O O . GLU A 1 98 ? 6.497 -14.105 -5.687 1.00 88.56 98 GLU A O 1
ATOM 801 N N . ASN A 1 99 ? 8.626 -13.419 -5.489 1.00 85.25 99 ASN A N 1
ATOM 802 C CA . ASN A 1 99 ? 9.226 -14.529 -6.219 1.00 85.25 99 ASN A CA 1
ATOM 803 C C . ASN A 1 99 ? 9.494 -15.717 -5.284 1.00 85.25 99 ASN A C 1
ATOM 805 O O . ASN A 1 99 ? 9.566 -15.569 -4.069 1.00 85.25 99 ASN A O 1
ATOM 809 N N . GLU A 1 100 ? 9.728 -16.907 -5.846 1.00 84.25 100 GLU A N 1
ATOM 810 C CA . GLU A 1 100 ? 9.968 -18.140 -5.065 1.00 84.25 100 GLU A CA 1
ATOM 811 C C . GLU A 1 100 ? 11.163 -18.043 -4.096 1.00 84.25 100 GLU A C 1
ATOM 813 O O . GLU A 1 100 ? 11.227 -18.778 -3.112 1.00 84.25 100 GLU A O 1
ATOM 818 N N . ASN A 1 101 ? 12.097 -17.126 -4.360 1.00 80.00 101 ASN A N 1
ATOM 819 C CA . ASN A 1 101 ? 13.267 -16.873 -3.519 1.00 80.00 101 ASN A CA 1
ATOM 820 C C . ASN A 1 101 ? 12.989 -15.905 -2.349 1.00 80.00 101 ASN A C 1
ATOM 822 O O . ASN A 1 101 ? 13.905 -15.634 -1.578 1.00 80.00 101 ASN A O 1
ATOM 826 N N . GLY A 1 102 ? 11.764 -15.376 -2.226 1.00 78.69 102 GLY A N 1
ATOM 827 C CA . GLY A 1 102 ? 11.388 -14.338 -1.256 1.00 78.69 102 GLY A CA 1
ATOM 828 C C . GLY A 1 102 ? 11.733 -12.908 -1.691 1.00 78.69 102 GLY A C 1
ATOM 829 O O . GLY A 1 102 ? 11.532 -11.969 -0.930 1.00 78.69 102 GLY A O 1
ATOM 830 N N . ASP A 1 103 ? 12.255 -12.730 -2.909 1.00 82.44 103 ASP A N 1
ATOM 831 C CA . ASP A 1 103 ? 12.538 -11.411 -3.480 1.00 82.44 103 ASP A CA 1
ATOM 832 C C . ASP A 1 103 ? 11.263 -10.760 -4.029 1.00 82.44 103 ASP A C 1
ATOM 834 O O . ASP A 1 103 ? 10.427 -11.428 -4.641 1.00 82.44 103 ASP A O 1
ATOM 838 N N . PHE A 1 104 ? 11.161 -9.437 -3.910 1.00 86.88 104 PHE A N 1
ATOM 839 C CA . PHE A 1 104 ? 10.042 -8.664 -4.446 1.00 86.88 104 PHE A CA 1
ATOM 840 C C . PHE A 1 104 ? 10.376 -8.046 -5.809 1.00 86.88 104 PHE A C 1
ATOM 842 O O . PHE A 1 104 ? 11.394 -7.374 -5.987 1.00 86.88 104 PHE A O 1
ATOM 849 N N . GLU A 1 105 ? 9.492 -8.242 -6.784 1.00 89.88 105 GLU A N 1
ATOM 850 C CA . GLU A 1 105 ? 9.618 -7.725 -8.142 1.00 89.88 105 GLU A CA 1
ATOM 851 C C . GLU A 1 105 ? 8.469 -6.761 -8.480 1.00 89.88 105 GLU A C 1
ATOM 853 O O . GLU A 1 105 ? 7.298 -7.153 -8.474 1.00 89.88 105 GLU A O 1
ATOM 858 N N . PRO A 1 106 ? 8.760 -5.499 -8.842 1.00 92.19 106 PRO A N 1
ATOM 859 C CA . PRO A 1 106 ? 7.731 -4.566 -9.271 1.00 92.19 106 PRO A CA 1
ATOM 860 C C . PRO A 1 106 ? 7.264 -4.921 -10.686 1.00 92.19 106 PRO A C 1
ATOM 862 O O . PRO A 1 106 ? 7.967 -4.680 -11.667 1.00 92.19 106 PRO A O 1
ATOM 865 N N . ILE A 1 107 ? 6.057 -5.460 -10.813 1.00 93.94 107 ILE A N 1
ATOM 866 C CA . ILE A 1 107 ? 5.468 -5.891 -12.090 1.00 93.94 107 ILE A CA 1
ATOM 867 C C . ILE A 1 107 ? 4.375 -4.942 -12.603 1.00 93.94 107 ILE A C 1
ATOM 869 O O . ILE A 1 107 ? 4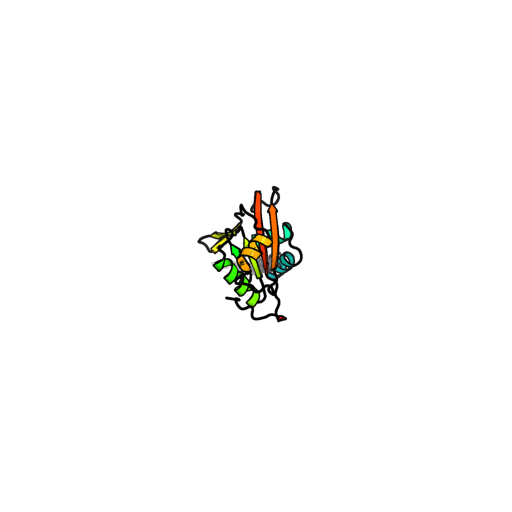.104 -4.919 -13.801 1.00 93.94 107 ILE A O 1
ATOM 873 N N . GLY A 1 108 ? 3.812 -4.117 -11.719 1.00 94.75 108 GLY A N 1
ATOM 874 C CA . GLY A 1 108 ? 2.670 -3.251 -11.991 1.00 94.75 108 GLY A CA 1
ATOM 875 C C . GLY A 1 108 ? 1.321 -3.978 -12.004 1.00 94.75 108 GLY A C 1
ATOM 876 O O . GLY A 1 108 ? 1.251 -5.204 -11.981 1.00 94.75 108 GLY A O 1
ATOM 877 N N . ILE A 1 109 ? 0.243 -3.196 -12.052 1.00 95.44 109 ILE A N 1
ATOM 878 C CA . ILE A 1 109 ? -1.143 -3.659 -12.200 1.00 95.44 109 ILE A CA 1
ATOM 879 C C . ILE A 1 109 ? -1.822 -3.006 -13.400 1.00 95.44 109 ILE A C 1
ATOM 881 O O . ILE A 1 109 ? -1.565 -1.851 -13.738 1.00 95.44 109 ILE A O 1
ATOM 885 N N . GLU A 1 110 ? -2.734 -3.745 -14.025 1.00 90.31 110 GLU A N 1
ATOM 886 C CA . GLU A 1 110 ? -3.518 -3.247 -15.160 1.00 90.31 110 GLU A CA 1
ATOM 887 C C . GLU A 1 110 ? -4.708 -2.395 -14.710 1.00 90.31 110 GLU A C 1
ATOM 889 O O . GLU A 1 110 ? -5.029 -1.388 -15.337 1.00 90.31 110 GLU A O 1
ATOM 894 N N . THR A 1 111 ? -5.357 -2.791 -13.611 1.00 90.56 111 THR A N 1
ATOM 895 C CA . THR A 1 111 ? -6.586 -2.157 -13.121 1.00 90.56 111 THR A CA 1
ATOM 896 C C . THR A 1 111 ? -6.339 -1.464 -11.790 1.00 90.56 111 THR A C 1
ATOM 898 O O . THR A 1 111 ? -5.958 -2.103 -10.811 1.00 90.56 111 THR A O 1
ATOM 901 N N . LEU A 1 112 ? -6.602 -0.159 -11.756 1.00 93.81 112 LEU A N 1
ATOM 902 C CA . LEU A 1 112 ? -6.673 0.632 -10.531 1.00 93.81 112 LEU A CA 1
ATOM 903 C C . LEU A 1 112 ? -8.118 0.623 -10.034 1.00 93.81 112 LEU A C 1
ATOM 905 O O . LEU A 1 112 ? -9.029 0.895 -10.813 1.00 93.81 112 LEU A O 1
ATOM 909 N N . MET A 1 113 ? -8.328 0.328 -8.754 1.00 93.19 113 MET A N 1
ATOM 910 C CA . MET A 1 113 ? -9.651 0.431 -8.136 1.00 93.19 113 MET A CA 1
ATOM 911 C C . MET A 1 113 ? -9.873 1.838 -7.593 1.00 93.19 113 MET A C 1
ATOM 913 O O . MET A 1 113 ? -8.942 2.459 -7.080 1.00 93.19 113 MET A O 1
ATOM 917 N N . ASP A 1 114 ? -11.095 2.353 -7.675 1.00 90.75 114 ASP A N 1
ATOM 918 C CA . ASP A 1 114 ? -11.421 3.615 -7.018 1.00 90.75 114 ASP A CA 1
ATOM 919 C C . ASP A 1 114 ? -11.874 3.408 -5.559 1.00 90.75 114 ASP A C 1
ATOM 921 O O . ASP A 1 114 ? -12.072 2.287 -5.075 1.00 90.75 114 ASP A O 1
ATOM 925 N N . SER A 1 115 ? -12.014 4.514 -4.823 1.00 87.56 115 SER A N 1
ATOM 926 C CA . SER A 1 115 ? -12.440 4.476 -3.423 1.00 87.56 115 SER A CA 1
ATOM 927 C C . SER A 1 115 ? -13.837 3.884 -3.237 1.00 87.56 115 SER A C 1
ATOM 929 O O . SER A 1 115 ? -14.097 3.283 -2.198 1.00 87.56 115 SER A O 1
ATOM 931 N N . ALA A 1 116 ? -14.741 4.050 -4.207 1.00 89.44 116 ALA A N 1
ATOM 932 C CA . ALA A 1 116 ? -16.091 3.508 -4.122 1.00 89.44 116 ALA A CA 1
ATOM 933 C C . ALA A 1 116 ? -16.074 1.988 -4.307 1.00 89.44 116 ALA A C 1
ATOM 935 O O . ALA A 1 116 ? -16.731 1.279 -3.547 1.00 89.44 116 ALA A O 1
ATOM 936 N N . ASP A 1 117 ? -15.281 1.471 -5.243 1.00 91.38 117 ASP A N 1
ATOM 937 C CA . ASP A 1 117 ? -15.135 0.035 -5.460 1.00 91.38 117 ASP A CA 1
ATOM 938 C C . ASP A 1 117 ? -14.554 -0.674 -4.230 1.00 91.38 117 ASP A C 1
ATOM 940 O O . ASP A 1 117 ? -15.045 -1.732 -3.821 1.00 91.38 117 ASP A O 1
ATOM 944 N N . ILE A 1 118 ? -13.527 -0.083 -3.608 1.00 91.06 118 ILE A N 1
ATOM 945 C CA . ILE A 1 118 ? -12.927 -0.613 -2.377 1.00 91.06 118 ILE A CA 1
ATOM 946 C C . ILE A 1 118 ? -13.935 -0.541 -1.230 1.00 91.06 118 ILE A C 1
ATOM 948 O O . ILE A 1 118 ? -14.144 -1.546 -0.549 1.00 91.06 118 ILE A O 1
ATOM 952 N N . GLN A 1 119 ? -14.628 0.590 -1.064 1.00 90.00 119 GLN A N 1
ATOM 953 C CA . GLN A 1 119 ? -15.664 0.738 -0.044 1.00 90.00 119 GLN A CA 1
ATOM 954 C C . GLN A 1 119 ? -16.766 -0.317 -0.202 1.00 90.00 119 GLN A C 1
ATOM 956 O O . GLN A 1 119 ? -17.083 -1.006 0.762 1.00 90.00 119 GLN A O 1
ATOM 961 N N . ASN A 1 120 ? -17.281 -0.518 -1.416 1.00 90.75 120 ASN A N 1
ATOM 962 C CA . ASN A 1 120 ? -18.304 -1.521 -1.723 1.00 90.75 120 ASN A CA 1
ATOM 963 C C . ASN A 1 120 ? -17.823 -2.959 -1.461 1.00 90.75 120 ASN A C 1
ATOM 965 O O . ASN A 1 120 ? -18.625 -3.849 -1.161 1.00 90.75 120 ASN A O 1
ATOM 969 N N . LYS A 1 121 ? -16.517 -3.228 -1.597 1.00 89.81 121 LYS A N 1
ATOM 970 C CA . LYS A 1 121 ? -15.946 -4.530 -1.234 1.00 89.81 121 LYS A CA 1
ATOM 971 C C . LYS A 1 121 ? -15.949 -4.730 0.282 1.00 89.81 121 LYS A C 1
ATOM 973 O O . LYS A 1 121 ? -16.333 -5.812 0.720 1.00 89.81 121 LYS A O 1
ATOM 978 N N . ILE A 1 122 ? -15.542 -3.728 1.058 1.00 89.81 122 ILE A N 1
ATOM 979 C CA . ILE A 1 122 ? -15.250 -3.903 2.488 1.00 89.81 122 ILE A CA 1
ATOM 980 C C . ILE A 1 122 ? -16.406 -3.535 3.429 1.00 89.81 122 ILE A C 1
ATOM 982 O O . ILE A 1 122 ? -16.433 -4.022 4.555 1.00 89.81 122 ILE A O 1
ATOM 986 N N . GLU A 1 123 ? -17.373 -2.719 2.996 1.00 87.00 123 GLU A N 1
ATOM 987 C CA . GLU A 1 123 ? -18.391 -2.090 3.861 1.00 87.00 123 GLU A CA 1
ATOM 988 C C . GLU A 1 123 ? -19.229 -3.062 4.702 1.00 87.00 123 GLU A C 1
ATOM 990 O O . GLU A 1 123 ? -19.741 -2.680 5.751 1.00 87.00 123 GLU A O 1
ATOM 995 N N . LYS A 1 124 ? -19.373 -4.313 4.253 1.00 85.50 124 LYS A N 1
ATOM 996 C CA . LYS A 1 124 ? -20.154 -5.339 4.956 1.00 85.50 124 LYS A CA 1
ATOM 997 C C . LYS A 1 124 ? -19.401 -5.984 6.112 1.00 85.50 124 LYS A C 1
ATOM 999 O O . LYS A 1 124 ? -20.031 -6.506 7.016 1.00 85.50 124 LYS A O 1
ATOM 1004 N N . TYR A 1 125 ? -18.073 -5.959 6.066 1.00 87.06 125 TYR A N 1
ATOM 1005 C CA . TYR A 1 125 ? -17.221 -6.703 6.993 1.00 87.06 125 TYR A CA 1
ATOM 1006 C C . TYR A 1 125 ? -16.308 -5.797 7.809 1.00 87.06 125 TYR A C 1
ATOM 1008 O O . TYR A 1 125 ? -15.842 -6.210 8.870 1.00 87.06 125 TYR A O 1
ATOM 1016 N N . VAL A 1 126 ? -16.043 -4.582 7.326 1.00 86.06 126 VAL A N 1
ATOM 1017 C CA . VAL A 1 126 ? -15.094 -3.640 7.912 1.00 86.06 126 VAL A CA 1
ATOM 1018 C C . VAL A 1 126 ? -15.836 -2.421 8.469 1.00 86.06 126 VAL A C 1
ATOM 1020 O O . VAL A 1 126 ? -16.600 -1.783 7.740 1.00 86.06 126 VAL A O 1
ATOM 1023 N N . PRO A 1 127 ? -15.598 -2.038 9.738 1.00 86.12 127 PRO A N 1
ATOM 1024 C CA . PRO A 1 127 ? -16.196 -0.848 10.330 1.00 86.12 127 PRO A CA 1
ATOM 1025 C C . PRO A 1 127 ? -15.927 0.432 9.546 1.00 86.12 127 PRO A C 1
ATOM 1027 O O . PRO A 1 127 ? -14.779 0.775 9.282 1.00 86.12 127 PRO A O 1
ATOM 1030 N N . ALA A 1 128 ? -16.972 1.232 9.306 1.00 84.44 128 ALA A N 1
ATOM 1031 C CA . ALA A 1 128 ? -16.856 2.576 8.714 1.00 84.44 128 ALA A CA 1
ATOM 1032 C C . ALA A 1 128 ? -15.991 3.548 9.551 1.00 84.44 128 ALA A C 1
ATOM 1034 O O . ALA A 1 128 ? -15.646 4.656 9.126 1.00 84.44 128 ALA A O 1
ATOM 1035 N N . SER A 1 129 ? -15.679 3.151 10.784 1.00 83.75 129 SER A N 1
ATOM 1036 C CA . SER A 1 129 ? -14.808 3.869 11.697 1.00 83.75 129 SER A CA 1
ATOM 1037 C C . SER A 1 129 ? -13.317 3.700 11.355 1.00 83.75 129 SER A C 1
ATOM 1039 O O . SER A 1 129 ? -12.556 4.601 11.734 1.00 83.75 129 SER A O 1
ATOM 1041 N N . LEU A 1 130 ? -12.941 2.635 10.624 1.00 89.56 130 LEU A N 1
ATOM 1042 C CA . LEU A 1 130 ? -11.611 2.395 10.049 1.00 89.56 130 LEU A CA 1
ATOM 1043 C C . LEU A 1 130 ? -11.334 3.432 8.958 1.00 89.56 130 LEU A C 1
ATOM 1045 O O . LEU A 1 130 ? -12.207 3.757 8.149 1.00 89.56 130 LEU A O 1
ATOM 1049 N N . LYS A 1 131 ? -10.124 3.989 8.960 1.00 90.69 131 LYS A N 1
ATOM 1050 C CA . LYS A 1 131 ? -9.705 5.017 8.007 1.00 90.69 131 LYS A CA 1
ATOM 1051 C C . LYS A 1 131 ? -8.604 4.485 7.107 1.00 90.69 131 LYS A C 1
ATOM 1053 O O . LYS A 1 131 ? -7.667 3.848 7.574 1.00 90.69 131 LYS A O 1
ATOM 1058 N N . TYR A 1 132 ? -8.749 4.743 5.813 1.00 94.06 132 TYR A N 1
ATOM 1059 C CA . TYR A 1 132 ? -7.764 4.382 4.808 1.00 94.06 132 TYR A CA 1
ATOM 1060 C C . TYR A 1 132 ? -7.690 5.450 3.714 1.00 94.06 132 TYR A C 1
ATOM 1062 O O . TYR A 1 132 ? -8.640 6.209 3.499 1.00 94.06 132 TYR A O 1
ATOM 1070 N N . LYS A 1 133 ? -6.553 5.507 3.023 1.00 94.44 133 LYS A N 1
ATOM 1071 C CA . LYS A 1 133 ? -6.286 6.386 1.880 1.00 94.44 133 LYS A CA 1
ATOM 1072 C C . LYS A 1 133 ? -5.740 5.566 0.720 1.00 94.44 133 LYS A C 1
ATOM 1074 O O . LYS A 1 133 ? -5.009 4.607 0.939 1.00 94.44 133 LYS A O 1
ATOM 1079 N N . ILE A 1 134 ? -6.087 5.958 -0.502 1.00 94.94 134 ILE A N 1
ATOM 1080 C CA . ILE A 1 134 ? -5.651 5.286 -1.731 1.00 94.94 134 ILE A CA 1
ATOM 1081 C C . ILE A 1 134 ? -4.761 6.236 -2.521 1.00 94.94 134 ILE A C 1
ATOM 1083 O O . ILE A 1 134 ? -5.115 7.399 -2.719 1.00 94.94 134 ILE A O 1
ATOM 1087 N N . TYR A 1 135 ? -3.635 5.720 -3.001 1.00 96.25 135 TYR A N 1
ATOM 1088 C CA . TYR A 1 135 ? -2.685 6.452 -3.827 1.00 96.25 135 TYR A CA 1
ATOM 1089 C C . TYR A 1 135 ? -2.367 5.662 -5.090 1.00 96.25 135 TYR A C 1
ATOM 1091 O O . TYR A 1 135 ? -2.108 4.460 -5.031 1.00 96.25 135 TYR A O 1
ATOM 1099 N N . ASN A 1 136 ? -2.365 6.356 -6.228 1.00 96.12 136 ASN A N 1
ATOM 1100 C CA . ASN A 1 136 ? -2.085 5.773 -7.535 1.00 96.12 136 ASN A CA 1
ATOM 1101 C C . ASN A 1 136 ? -0.737 6.290 -8.036 1.00 96.12 136 ASN A C 1
ATOM 1103 O O . ASN A 1 136 ? -0.544 7.500 -8.167 1.00 96.12 136 ASN A O 1
ATOM 1107 N N . PHE A 1 137 ? 0.166 5.378 -8.382 1.00 94.31 137 PHE A N 1
ATOM 1108 C CA . PHE A 1 137 ? 1.486 5.707 -8.907 1.00 94.31 137 PHE A CA 1
ATOM 1109 C C . PHE A 1 137 ? 1.605 5.192 -10.340 1.00 94.31 137 PHE A C 1
ATOM 1111 O O . PHE A 1 137 ? 1.779 3.999 -10.572 1.00 94.31 137 PHE A O 1
ATOM 1118 N N . CYS 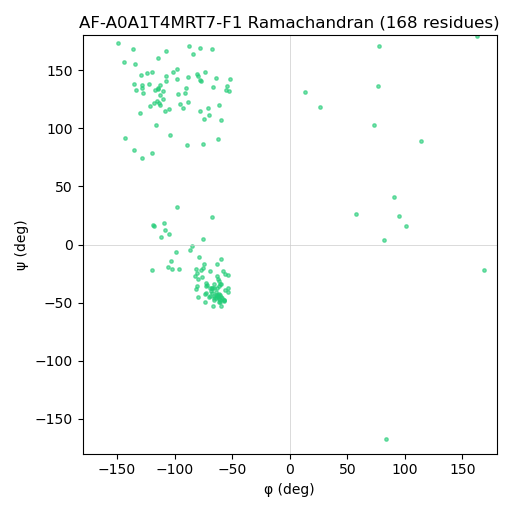A 1 138 ? 1.479 6.099 -11.311 1.00 92.69 138 CYS A N 1
ATOM 1119 C CA . CYS A 1 138 ? 1.574 5.782 -12.741 1.00 92.69 138 CYS A CA 1
ATOM 1120 C C . CYS A 1 138 ? 2.924 6.258 -13.290 1.00 92.69 138 CYS A C 1
ATOM 1122 O O . CYS A 1 138 ? 3.210 7.462 -13.286 1.00 92.69 138 CYS A O 1
ATOM 1124 N N . PHE A 1 139 ? 3.766 5.340 -13.755 1.00 89.75 139 PHE A N 1
ATOM 1125 C CA . PHE A 1 139 ? 5.116 5.641 -14.229 1.00 89.75 139 PHE A CA 1
ATOM 1126 C C . PHE A 1 139 ? 5.169 5.620 -15.758 1.00 89.75 139 PHE A C 1
ATOM 1128 O O . PHE A 1 139 ? 5.364 4.579 -16.371 1.00 89.75 139 PHE A O 1
ATOM 1135 N N . GLU A 1 140 ? 5.005 6.783 -16.388 1.00 82.31 140 GLU A N 1
ATOM 1136 C CA . GLU A 1 140 ? 5.007 6.905 -17.856 1.00 82.31 140 GLU A CA 1
ATOM 1137 C C . GLU A 1 140 ? 6.423 6.973 -18.458 1.00 82.31 140 GLU A C 1
ATOM 1139 O O . GLU A 1 140 ? 6.627 6.575 -19.604 1.00 82.31 140 GLU A O 1
ATOM 1144 N N . ASP A 1 141 ? 7.408 7.466 -17.698 1.00 68.25 141 ASP A N 1
ATOM 1145 C CA . ASP A 1 141 ? 8.679 7.959 -18.246 1.00 68.25 141 ASP A CA 1
ATOM 1146 C C . ASP A 1 141 ? 9.914 7.131 -17.836 1.00 68.25 141 ASP A C 1
ATOM 1148 O O . ASP A 1 141 ? 9.920 6.394 -16.849 1.00 68.25 141 ASP A O 1
ATOM 1152 N N . SER A 1 142 ? 10.992 7.274 -18.612 1.00 58.41 142 SER A N 1
ATOM 1153 C CA . SER A 1 142 ? 12.201 6.442 -18.609 1.00 58.41 142 SER A CA 1
ATOM 1154 C C . SER A 1 142 ? 13.172 6.668 -17.452 1.00 58.41 142 SER A C 1
ATOM 1156 O O . SER A 1 142 ? 14.260 6.107 -17.486 1.00 58.41 142 SER A O 1
ATOM 1158 N N . LYS A 1 143 ? 12.841 7.510 -16.468 1.00 69.31 143 LYS A N 1
ATOM 1159 C CA . LYS A 1 143 ? 13.731 7.774 -15.321 1.00 69.31 143 LYS A CA 1
ATOM 1160 C C . LYS A 1 143 ? 13.769 6.623 -14.315 1.00 69.31 143 LYS A C 1
ATOM 1162 O O . LYS A 1 143 ? 14.670 6.573 -13.490 1.00 69.31 143 LYS A O 1
ATOM 1167 N N . TYR A 1 144 ? 12.789 5.729 -14.389 1.00 69.62 144 TYR A N 1
ATOM 1168 C CA . TYR A 1 144 ? 12.532 4.705 -13.388 1.00 69.62 144 TYR A CA 1
ATOM 1169 C C . TYR A 1 144 ? 12.659 3.324 -14.023 1.00 69.62 144 TYR A C 1
ATOM 1171 O O . TYR A 1 144 ? 11.653 2.720 -14.378 1.00 69.62 144 TYR A O 1
ATOM 1179 N N . ASP A 1 145 ? 13.882 2.833 -14.224 1.00 76.50 145 ASP A N 1
ATOM 1180 C CA . ASP A 1 145 ? 14.130 1.655 -15.071 1.00 76.50 145 ASP A CA 1
ATOM 1181 C C . ASP A 1 145 ? 13.284 0.425 -14.684 1.00 76.50 145 ASP A C 1
ATOM 1183 O O . ASP A 1 145 ? 12.716 -0.226 -15.562 1.00 76.50 145 ASP A O 1
ATOM 1187 N N . LYS A 1 146 ? 13.112 0.141 -13.383 1.00 83.44 146 LYS A N 1
ATOM 1188 C CA . LYS A 1 146 ? 12.297 -0.994 -12.904 1.00 83.44 146 LYS A CA 1
ATOM 1189 C C . LYS A 1 146 ? 10.787 -0.726 -12.906 1.00 83.44 146 LYS A C 1
ATOM 1191 O O . LYS A 1 146 ? 10.006 -1.666 -13.076 1.00 83.44 146 LYS A O 1
ATOM 1196 N N . LEU A 1 147 ? 10.367 0.528 -12.727 1.00 87.75 147 LEU A N 1
ATOM 1197 C CA . LEU A 1 147 ? 8.954 0.920 -12.589 1.00 87.75 147 LEU A CA 1
ATOM 1198 C C . LEU A 1 147 ? 8.343 1.448 -13.894 1.00 87.75 147 LEU A C 1
ATOM 1200 O O . LEU A 1 147 ? 7.145 1.698 -13.957 1.00 87.75 147 LEU A O 1
ATOM 1204 N N . LYS A 1 148 ? 9.149 1.627 -14.940 1.00 88.56 148 LYS A N 1
ATOM 1205 C CA . LYS A 1 148 ? 8.739 2.219 -16.212 1.00 88.56 148 LYS A CA 1
ATOM 1206 C C . LYS A 1 148 ? 7.538 1.501 -16.825 1.00 88.56 148 LYS A C 1
ATOM 1208 O O . LYS A 1 148 ? 7.516 0.276 -16.914 1.00 88.56 148 LYS A O 1
ATOM 1213 N N . ALA A 1 149 ? 6.597 2.298 -17.330 1.00 88.44 149 ALA A N 1
ATOM 1214 C CA . ALA A 1 149 ? 5.366 1.866 -17.987 1.00 88.44 149 ALA A CA 1
ATOM 1215 C C . ALA A 1 149 ? 4.475 0.960 -17.117 1.00 88.44 149 ALA A C 1
ATOM 1217 O O . ALA A 1 149 ? 3.701 0.165 -17.647 1.00 88.44 149 ALA A O 1
ATOM 1218 N N . LYS A 1 150 ? 4.579 1.078 -15.787 1.00 93.81 150 LYS A N 1
ATOM 1219 C CA . LYS A 1 150 ? 3.786 0.314 -14.821 1.00 93.81 150 LYS A CA 1
ATOM 1220 C C . LYS A 1 150 ? 2.952 1.247 -13.952 1.00 93.81 150 LYS A C 1
ATOM 1222 O O . LYS A 1 150 ? 3.354 2.373 -13.642 1.00 93.81 150 LYS A O 1
ATOM 1227 N N . ASN A 1 151 ? 1.796 0.743 -13.540 1.00 95.06 151 ASN A N 1
ATOM 1228 C CA . ASN A 1 151 ? 0.949 1.381 -12.544 1.00 95.06 151 ASN A CA 1
ATOM 1229 C C . ASN A 1 151 ? 1.027 0.593 -11.244 1.00 95.06 151 ASN A C 1
ATOM 1231 O O . ASN A 1 151 ? 1.105 -0.631 -11.269 1.00 95.06 151 ASN A O 1
ATOM 1235 N N . PHE A 1 152 ? 0.962 1.295 -10.124 1.00 96.12 152 PHE A N 1
ATOM 1236 C CA . PHE A 1 152 ? 0.904 0.713 -8.791 1.00 96.12 152 PHE A CA 1
ATOM 1237 C C . PHE A 1 152 ? -0.177 1.422 -7.995 1.00 96.12 152 PHE A C 1
ATOM 1239 O O . PHE A 1 152 ? -0.504 2.586 -8.256 1.00 96.12 152 PHE A O 1
ATOM 1246 N N . GLN A 1 153 ? -0.710 0.725 -7.003 1.00 96.69 153 GLN A N 1
ATOM 1247 C CA . GLN A 1 153 ? -1.702 1.287 -6.107 1.00 96.69 153 GLN A CA 1
ATOM 1248 C C . GLN A 1 153 ? -1.338 0.949 -4.674 1.00 96.69 153 GLN A C 1
ATOM 1250 O O . GLN A 1 153 ? -1.000 -0.188 -4.366 1.00 96.69 153 GLN A O 1
ATOM 1255 N N . MET A 1 154 ? -1.398 1.951 -3.812 1.00 95.56 154 MET A N 1
ATOM 1256 C CA . MET A 1 154 ? -1.129 1.808 -2.392 1.00 95.56 154 MET A CA 1
ATOM 1257 C C . MET A 1 154 ? -2.388 2.134 -1.611 1.00 95.56 154 MET A C 1
ATOM 1259 O O . MET A 1 154 ? -3.019 3.167 -1.846 1.00 95.56 154 MET A O 1
ATOM 1263 N N . VAL A 1 155 ? -2.713 1.280 -0.650 1.00 96.00 155 VAL A N 1
ATOM 1264 C CA . VAL A 1 155 ? -3.712 1.551 0.375 1.00 96.00 155 VAL A CA 1
ATOM 1265 C C . VAL A 1 155 ? -2.984 1.763 1.693 1.00 96.00 155 VAL A C 1
ATOM 1267 O O . VAL A 1 155 ? -2.362 0.845 2.213 1.00 96.00 155 VAL A O 1
ATOM 1270 N N . LEU A 1 156 ? -3.068 2.975 2.230 1.00 94.75 156 LEU A N 1
ATOM 1271 C CA . LEU A 1 156 ? -2.591 3.309 3.568 1.00 94.75 156 LEU A CA 1
ATOM 1272 C C . LEU A 1 156 ? -3.748 3.144 4.548 1.00 94.75 156 LEU A C 1
ATOM 1274 O O . LEU A 1 156 ? -4.738 3.865 4.435 1.00 94.75 156 LEU A O 1
ATOM 1278 N N . ILE A 1 157 ? -3.619 2.230 5.501 1.00 93.81 157 ILE A N 1
ATOM 1279 C CA . ILE A 1 157 ? -4.562 2.033 6.603 1.00 93.81 157 ILE A CA 1
ATOM 1280 C C . ILE A 1 157 ? -4.034 2.816 7.803 1.00 93.81 157 ILE A C 1
ATOM 1282 O O . ILE A 1 157 ? -2.907 2.601 8.248 1.00 93.81 157 ILE A O 1
ATOM 1286 N N . GLU A 1 158 ? -4.832 3.763 8.295 1.00 90.12 158 GLU A N 1
ATOM 1287 C CA . GLU A 1 158 ? -4.410 4.674 9.359 1.00 90.12 158 GLU A CA 1
ATOM 1288 C C . GLU A 1 158 ? -4.459 3.993 10.729 1.00 90.12 158 GLU A C 1
ATOM 1290 O O . GLU A 1 158 ? -5.401 3.257 11.039 1.00 90.12 158 GLU A O 1
ATOM 1295 N N . ASP A 1 159 ? -3.476 4.305 11.572 1.00 86.94 159 ASP A N 1
ATOM 1296 C CA . ASP A 1 159 ? -3.527 3.969 12.989 1.00 86.94 159 ASP A CA 1
ATOM 1297 C C . ASP A 1 159 ? -4.572 4.844 13.690 1.00 86.94 159 ASP A C 1
ATOM 1299 O O . ASP A 1 159 ? -4.459 6.074 13.728 1.00 86.94 159 ASP A O 1
ATOM 1303 N N . VAL A 1 160 ? -5.611 4.216 14.240 1.00 84.50 160 VAL A N 1
ATOM 1304 C CA . VAL A 1 160 ? -6.638 4.909 15.024 1.00 84.50 160 VAL A CA 1
ATOM 1305 C C . VAL A 1 160 ? -6.811 4.193 16.364 1.00 84.50 160 VAL A C 1
ATOM 1307 O O . VAL A 1 160 ? -7.813 3.498 16.572 1.00 84.50 160 VAL A O 1
ATOM 1310 N N . PRO A 1 161 ? -5.856 4.364 17.298 1.00 77.94 161 PRO A N 1
ATOM 1311 C CA . PRO A 1 161 ? -5.789 3.573 18.525 1.00 77.94 161 PRO A CA 1
ATOM 1312 C C . PRO A 1 161 ? -7.014 3.776 19.429 1.00 77.94 161 PRO A C 1
ATOM 1314 O O . PRO A 1 161 ? -7.429 2.865 20.141 1.00 77.94 161 PRO A O 1
ATOM 1317 N N . GLU A 1 162 ? -7.660 4.942 19.346 1.00 79.06 162 GLU A N 1
ATOM 1318 C CA . GLU A 1 162 ? -8.887 5.284 20.083 1.00 79.06 162 GLU A CA 1
ATOM 1319 C C . GLU A 1 162 ? -10.100 4.412 19.718 1.00 79.06 162 GLU A C 1
ATOM 1321 O O . GLU A 1 162 ? -11.101 4.410 20.434 1.00 79.06 162 GLU A O 1
ATOM 1326 N N . LYS A 1 163 ? -10.040 3.701 18.588 1.00 74.31 163 LYS A N 1
ATOM 1327 C CA . LYS A 1 163 ? -11.138 2.887 18.050 1.00 74.31 163 LYS A CA 1
ATOM 1328 C C . LYS A 1 163 ? -10.857 1.389 18.094 1.00 74.31 163 LYS A C 1
ATOM 1330 O O . LYS A 1 163 ? -11.646 0.613 17.557 1.00 74.31 163 LYS A O 1
ATOM 1335 N N . LEU A 1 164 ? -9.753 0.993 18.722 1.00 75.12 164 LEU A N 1
ATOM 1336 C CA . LEU A 1 164 ? -9.381 -0.403 18.865 1.00 75.12 164 LEU A CA 1
ATOM 1337 C C . LEU A 1 164 ? -10.259 -1.130 19.903 1.00 75.12 164 LEU A C 1
ATOM 1339 O O . LEU A 1 164 ? -10.648 -0.533 20.911 1.00 75.12 164 LEU A O 1
ATOM 1343 N N . PRO A 1 165 ? -10.510 -2.438 19.717 1.00 79.50 165 PRO A N 1
ATOM 1344 C CA . PRO A 1 165 ? -10.213 -3.213 18.513 1.00 79.50 165 PRO A CA 1
ATOM 1345 C C . PRO A 1 165 ? -11.280 -3.000 17.426 1.00 79.50 165 PRO A C 1
ATOM 1347 O O . PRO A 1 165 ? -12.473 -2.883 17.710 1.00 79.50 165 PRO A O 1
ATOM 1350 N N . PHE A 1 166 ? -10.864 -3.043 16.164 1.00 77.06 166 PHE A N 1
ATOM 1351 C CA . PHE A 1 166 ? -11.775 -3.173 15.034 1.00 77.06 166 PHE A CA 1
ATOM 1352 C C . PHE A 1 166 ? -12.227 -4.628 14.914 1.00 77.06 166 PHE A C 1
ATOM 1354 O O . PHE A 1 166 ? -11.431 -5.525 14.630 1.00 77.06 166 PHE A O 1
ATOM 1361 N N . LEU A 1 167 ? -13.521 -4.855 15.125 1.00 77.19 167 LEU A N 1
ATOM 1362 C CA . LEU A 1 167 ? -14.161 -6.154 14.945 1.00 77.19 167 LEU A CA 1
ATOM 1363 C C . LEU A 1 167 ? -14.921 -6.178 13.623 1.00 77.19 167 LEU A C 1
ATOM 1365 O O . LEU A 1 167 ? -15.448 -5.154 13.184 1.00 77.19 167 LEU A O 1
ATOM 1369 N N . SER A 1 168 ? -14.990 -7.354 13.004 1.00 76.94 168 SER A N 1
ATOM 1370 C CA . SER A 1 168 ? -15.867 -7.539 11.853 1.00 76.94 168 SER A CA 1
ATOM 1371 C C . SER A 1 168 ? -17.332 -7.372 12.270 1.00 76.94 168 SER A C 1
ATOM 1373 O O . SER A 1 168 ? -17.693 -7.746 13.386 1.00 76.94 168 SER A O 1
ATOM 1375 N N . ILE A 1 169 ? -18.156 -6.780 11.402 1.00 80.88 169 ILE A N 1
ATOM 1376 C CA . ILE A 1 169 ? -19.560 -6.427 11.697 1.00 80.88 169 ILE A CA 1
ATOM 1377 C C . ILE A 1 169 ? -20.541 -7.485 11.156 1.00 80.88 169 ILE A C 1
ATOM 1379 O O . ILE A 1 169 ? -21.637 -7.140 10.727 1.00 80.88 169 ILE A O 1
ATOM 1383 N N . ASP A 1 170 ? -20.123 -8.750 11.129 1.00 61.62 170 ASP A N 1
ATOM 1384 C CA . ASP A 1 170 ? -20.896 -9.872 10.568 1.00 61.62 170 ASP A CA 1
ATOM 1385 C C . ASP A 1 170 ? -22.329 -9.982 11.141 1.00 61.62 170 ASP A C 1
ATOM 1387 O O . ASP A 1 170 ? -22.500 -9.826 12.377 1.00 61.62 170 ASP A O 1
#

Foldseek 3Di:
DDDDDDDDDDDVVVVVVVVVVVVVVPPPPPPVLDPLVVLVVCCVVPVDLVSVLSNQVRDLDDPQEAEELADDALVVLLVNLLVQQQVQWHKYKYQWDQDPVSDIARRAYDDDDDPVRNCVSHVQWWDPVWDKDKDKHAADDDPRPRCHRHIMMMITTHHDVVPPNTGTPD

Mean predicted aligned error: 11.92 Å